Protein AF-A0A6N8HIU5-F1 (afdb_monomer)

Foldseek 3Di:
DVLVCCCPPVVDDPVVSLVVLLCQLLVCLVVVNLVVVCVVVPCVSCPDSSVLNNQQNVQLVVQCVPPNPVSNVVRSCPSNVVVVVVCVVVVVVCCVVPVDDD

Nearest PDB structures (foldseek):
  8q4h-assembly1_D  TM=3.272E-01  e=6.798E+00  Desulfitobacterium hafniense TCE1

pLDDT: mean 91.49, std 5.34, range [64.31, 97.56]

Mean predicted aligned error: 4.76 Å

Secondary structure (DSSP, 8-state):
-HHHHHHHTS---HHHHHHHHHHHHHHHHHTT-HHHHHHHHGGGGTSSTHHHHHHHHHHHHHHHHHHHHHHHHHHHHHHHHHHHHHHHHHHHHHHHHH----

Sequence (102 aa):
MIGQLMFDVLKLPPAQTLTILVISGAILDGFGLYDPLINFAGAGVTVPITSFGNALVHGAMAEADKHGLIGVVTGMFEVTSAGISAAIIFGVLGALLFKPKG

Radius of gyration: 16.29 Å; Cα contacts (8 Å, |Δi|>4): 105; chains: 1; bounding box: 39×34×42 Å

Structure (mmCIF, N/CA/C/O backbone):
data_AF-A0A6N8HIU5-F1
#
_entry.id   AF-A0A6N8HIU5-F1
#
loop_
_atom_site.group_PDB
_atom_site.id
_atom_site.type_symbol
_atom_site.label_atom_id
_atom_site.label_alt_id
_atom_site.label_comp_id
_atom_site.label_asym_id
_atom_site.label_entity_id
_atom_site.label_seq_id
_atom_site.pdbx_PDB_ins_code
_atom_site.Cartn_x
_atom_site.Cartn_y
_atom_site.Cartn_z
_atom_site.occupancy
_atom_site.B_iso_or_equiv
_atom_site.auth_seq_id
_atom_site.auth_comp_id
_atom_site.auth_asym_id
_atom_site.auth_atom_id
_atom_site.pdbx_PDB_model_num
ATOM 1 N N . MET A 1 1 ? -2.236 -2.311 -17.439 1.00 68.81 1 MET A N 1
ATOM 2 C CA . MET A 1 1 ? -2.523 -1.315 -18.497 1.00 68.81 1 MET A CA 1
ATOM 3 C C . MET A 1 1 ? -2.278 0.126 -18.038 1.00 68.81 1 MET A C 1
ATOM 5 O O . MET A 1 1 ? -1.478 0.790 -18.673 1.00 68.81 1 MET A O 1
ATOM 9 N N . ILE A 1 2 ? -2.857 0.604 -16.923 1.00 82.50 2 ILE A N 1
ATOM 10 C CA . ILE A 1 2 ? -2.660 2.000 -16.452 1.00 82.50 2 ILE A CA 1
ATOM 11 C C . ILE A 1 2 ? -1.195 2.314 -16.106 1.00 82.50 2 ILE A C 1
ATOM 13 O O . ILE A 1 2 ? -0.653 3.289 -16.611 1.00 82.50 2 ILE A O 1
ATOM 17 N N . GLY A 1 3 ? -0.522 1.468 -15.317 1.00 81.69 3 GLY A N 1
ATOM 18 C CA . GLY A 1 3 ? 0.896 1.691 -14.989 1.00 81.69 3 GLY A CA 1
ATOM 19 C C . GLY A 1 3 ? 1.797 1.731 -16.228 1.00 81.69 3 GLY A C 1
ATOM 20 O O . GLY A 1 3 ? 2.714 2.537 -16.305 1.00 81.69 3 GLY A O 1
ATOM 21 N N . GLN A 1 4 ? 1.476 0.930 -17.243 1.00 84.75 4 GLN A N 1
ATOM 22 C CA . GLN A 1 4 ? 2.196 0.934 -18.513 1.00 84.75 4 GLN A CA 1
ATOM 23 C C . GLN A 1 4 ? 1.956 2.228 -19.305 1.00 84.75 4 GLN A C 1
ATOM 25 O O . GLN A 1 4 ? 2.902 2.803 -19.823 1.00 84.75 4 GLN A O 1
ATOM 30 N N . LEU A 1 5 ? 0.733 2.769 -19.298 1.00 89.69 5 LEU A N 1
ATOM 31 C CA . LEU A 1 5 ? 0.437 4.084 -19.879 1.00 89.69 5 LEU A CA 1
ATOM 32 C C . LEU A 1 5 ? 1.254 5.209 -19.216 1.00 89.69 5 LEU A C 1
ATOM 34 O O . LEU A 1 5 ? 1.725 6.124 -19.890 1.00 89.69 5 LEU A O 1
ATOM 38 N N . MET A 1 6 ? 1.442 5.139 -17.897 1.00 89.00 6 MET A N 1
ATOM 39 C CA . MET A 1 6 ? 2.239 6.116 -17.148 1.00 89.00 6 MET A CA 1
ATOM 40 C C . MET A 1 6 ? 3.722 6.079 -17.542 1.00 89.00 6 MET A C 1
ATOM 42 O O . MET A 1 6 ? 4.371 7.124 -17.580 1.00 89.00 6 MET A O 1
ATOM 46 N N . PHE A 1 7 ? 4.243 4.902 -17.887 1.00 88.62 7 PHE A N 1
ATOM 47 C CA . PHE A 1 7 ? 5.602 4.751 -18.405 1.00 88.62 7 PHE A CA 1
ATOM 48 C C . PHE A 1 7 ? 5.722 5.181 -19.867 1.00 88.62 7 PHE A C 1
ATOM 50 O O . PHE A 1 7 ? 6.616 5.951 -20.207 1.00 88.62 7 PHE A O 1
ATOM 57 N N . ASP A 1 8 ? 4.801 4.736 -20.716 1.00 88.44 8 ASP A N 1
ATOM 58 C CA . ASP A 1 8 ? 4.943 4.868 -22.166 1.00 88.44 8 ASP A CA 1
ATOM 59 C C . ASP A 1 8 ? 4.525 6.258 -22.672 1.00 88.44 8 ASP A C 1
ATOM 61 O O . ASP A 1 8 ? 5.164 6.821 -23.561 1.00 88.44 8 ASP A O 1
ATOM 65 N N . VAL A 1 9 ? 3.471 6.842 -22.090 1.00 91.19 9 VAL A N 1
ATOM 66 C CA . VAL A 1 9 ? 2.921 8.140 -22.516 1.00 91.19 9 VAL A CA 1
ATOM 67 C C . VAL A 1 9 ? 3.424 9.264 -21.626 1.00 91.19 9 VAL A C 1
ATOM 69 O O . VAL A 1 9 ? 3.971 10.249 -22.119 1.00 91.19 9 VAL A O 1
ATOM 72 N N . LEU A 1 10 ? 3.253 9.119 -20.309 1.00 89.44 10 LEU A N 1
ATOM 73 C CA . LEU A 1 10 ? 3.615 10.172 -19.356 1.00 89.44 10 LEU A CA 1
ATOM 74 C C . LEU A 1 10 ? 5.115 10.182 -19.025 1.00 89.44 10 LEU A C 1
ATOM 76 O O . LEU A 1 10 ? 5.589 11.148 -18.432 1.00 89.44 10 LEU A O 1
ATOM 80 N N . LYS A 1 11 ? 5.861 9.136 -19.419 1.00 92.00 11 LYS A N 1
ATOM 81 C CA . LYS A 1 11 ? 7.304 8.977 -19.167 1.00 92.00 11 LYS A CA 1
ATOM 82 C C . LYS A 1 11 ? 7.676 9.176 -17.697 1.00 92.00 11 LYS A C 1
ATOM 84 O O . LYS A 1 11 ? 8.739 9.708 -17.379 1.00 92.00 11 LYS A O 1
ATOM 89 N N . LEU A 1 12 ? 6.786 8.754 -16.799 1.00 93.38 12 LEU A N 1
ATOM 90 C CA . LEU A 1 12 ? 6.997 8.886 -15.365 1.00 93.38 12 LEU A CA 1
ATOM 91 C C . LEU A 1 12 ? 8.013 7.842 -14.887 1.00 93.38 12 LEU A C 1
ATOM 93 O O . LEU A 1 12 ? 7.917 6.675 -15.267 1.00 93.38 12 LEU A O 1
ATOM 97 N N . PRO A 1 13 ? 8.979 8.210 -14.032 1.00 94.44 13 PRO A N 1
ATOM 98 C CA . PRO A 1 13 ? 9.879 7.242 -13.428 1.00 94.44 13 PRO A CA 1
ATOM 99 C C . PRO A 1 13 ? 9.108 6.263 -12.519 1.00 94.44 13 PRO A C 1
ATOM 101 O O . PRO A 1 13 ? 8.095 6.647 -11.924 1.00 94.44 13 PRO A O 1
ATOM 104 N N . PRO A 1 14 ? 9.608 5.023 -12.330 1.00 91.94 14 PRO A N 1
ATOM 105 C CA . PRO A 1 14 ? 8.959 3.997 -11.506 1.00 91.94 14 PRO A CA 1
ATOM 106 C C . PRO A 1 14 ? 8.518 4.481 -10.129 1.00 91.94 14 PRO A C 1
ATOM 108 O O . PRO A 1 14 ? 7.384 4.226 -9.733 1.00 91.94 14 PRO A O 1
ATOM 111 N N . ALA A 1 15 ? 9.367 5.243 -9.435 1.00 93.56 15 ALA A N 1
ATOM 112 C CA . ALA A 1 15 ? 9.038 5.782 -8.120 1.00 93.56 15 ALA A CA 1
ATOM 113 C C . ALA A 1 15 ? 7.758 6.637 -8.144 1.00 93.56 15 ALA A C 1
ATOM 115 O O . ALA A 1 15 ? 6.859 6.410 -7.341 1.00 93.56 15 ALA A O 1
ATOM 116 N N . GLN A 1 16 ? 7.627 7.561 -9.103 1.00 95.19 16 GLN A N 1
ATOM 117 C CA . GLN A 1 16 ? 6.450 8.430 -9.204 1.00 95.19 16 GLN A CA 1
ATOM 118 C C . GLN A 1 16 ? 5.196 7.647 -9.594 1.00 95.19 16 GLN A C 1
ATOM 120 O O . GLN A 1 16 ? 4.139 7.859 -9.003 1.00 95.19 16 GLN A O 1
ATOM 125 N N . THR A 1 17 ? 5.311 6.710 -10.538 1.00 94.31 17 THR A N 1
ATOM 126 C CA . THR A 1 17 ? 4.190 5.851 -10.940 1.00 94.31 17 THR A CA 1
ATOM 127 C C . THR A 1 17 ? 3.642 5.058 -9.757 1.00 94.31 17 THR A C 1
ATOM 129 O O . THR A 1 17 ? 2.434 5.051 -9.525 1.00 94.31 17 THR A O 1
ATOM 132 N N . LEU A 1 18 ? 4.521 4.437 -8.967 1.00 94.31 18 LEU A N 1
ATOM 133 C CA . LEU A 1 18 ? 4.124 3.680 -7.781 1.00 94.31 18 LEU A CA 1
ATOM 134 C C . LEU A 1 18 ? 3.492 4.585 -6.718 1.00 94.31 18 LEU A C 1
ATOM 136 O O . LEU A 1 18 ? 2.434 4.248 -6.193 1.00 94.31 18 LEU A O 1
ATOM 140 N N . THR A 1 19 ? 4.083 5.750 -6.443 1.00 95.62 19 THR A N 1
ATOM 141 C CA . THR A 1 19 ? 3.531 6.716 -5.484 1.00 95.62 19 THR A CA 1
ATOM 142 C C . THR A 1 19 ? 2.129 7.174 -5.877 1.00 95.62 19 THR A C 1
ATOM 144 O O . THR A 1 19 ? 1.238 7.176 -5.034 1.00 95.62 19 THR A O 1
ATOM 147 N N . ILE A 1 20 ? 1.899 7.506 -7.150 1.00 95.88 20 ILE A N 1
ATOM 148 C CA . ILE A 1 20 ? 0.573 7.911 -7.639 1.00 95.88 20 ILE A CA 1
ATOM 149 C C . ILE A 1 20 ? -0.441 6.785 -7.441 1.00 95.88 20 ILE A C 1
ATOM 151 O O . ILE A 1 20 ? -1.552 7.049 -6.990 1.00 95.88 20 ILE A O 1
ATOM 155 N N . LEU A 1 21 ? -0.074 5.536 -7.738 1.00 94.94 21 LEU A N 1
ATOM 156 C CA . LEU A 1 21 ? -0.966 4.392 -7.546 1.00 94.94 21 LEU A CA 1
ATOM 157 C C . LEU A 1 21 ? -1.313 4.197 -6.064 1.00 94.94 21 LEU A C 1
ATOM 159 O O . LEU A 1 21 ? -2.486 4.060 -5.731 1.00 94.94 21 LEU A O 1
ATOM 163 N N . VAL A 1 22 ? -0.332 4.258 -5.163 1.00 95.81 22 VAL A N 1
ATOM 164 C CA . VAL A 1 22 ? -0.577 4.148 -3.715 1.00 95.81 22 VAL A CA 1
ATOM 165 C C . VAL A 1 22 ? -1.479 5.280 -3.219 1.00 95.81 22 VAL A C 1
ATOM 167 O O . VAL A 1 22 ? -2.483 5.018 -2.564 1.00 95.81 22 VAL A O 1
ATOM 170 N N . ILE A 1 23 ? -1.177 6.532 -3.576 1.00 96.88 23 ILE A N 1
ATOM 171 C CA . ILE A 1 23 ? -1.988 7.692 -3.179 1.00 96.88 23 ILE A CA 1
ATOM 172 C C . ILE A 1 23 ? -3.412 7.572 -3.728 1.00 96.88 23 ILE A C 1
ATOM 174 O O . ILE A 1 23 ? -4.369 7.837 -3.009 1.00 96.88 23 ILE A O 1
ATOM 178 N N . SER A 1 24 ? -3.569 7.130 -4.976 1.00 96.25 24 SER A N 1
ATOM 179 C CA . SER A 1 24 ? -4.890 6.935 -5.582 1.00 96.25 24 SER A CA 1
ATOM 180 C C . SER A 1 24 ? -5.710 5.902 -4.808 1.00 96.25 24 SER A C 1
ATOM 182 O O . SER A 1 24 ? -6.886 6.130 -4.551 1.00 96.25 24 SER A O 1
ATOM 184 N N . GLY A 1 25 ? -5.090 4.795 -4.387 1.00 95.88 25 GLY A N 1
ATOM 185 C CA . GLY A 1 25 ? -5.734 3.792 -3.537 1.00 95.88 25 GLY A CA 1
ATOM 186 C C . GLY A 1 25 ? -6.167 4.342 -2.178 1.00 95.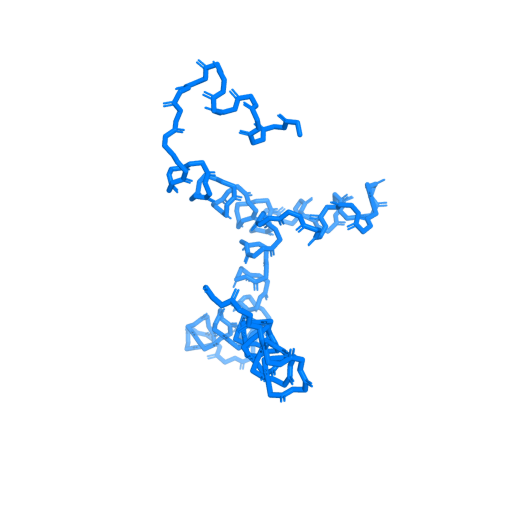88 25 GLY A C 1
ATOM 187 O O . GLY A 1 25 ? -7.303 4.120 -1.772 1.00 95.88 25 GLY A O 1
ATOM 188 N N . ALA A 1 26 ? -5.296 5.112 -1.522 1.00 96.69 26 ALA A N 1
ATOM 189 C CA . ALA A 1 26 ? -5.591 5.759 -0.243 1.00 96.69 26 ALA A CA 1
ATOM 190 C C . ALA A 1 26 ? -6.746 6.768 -0.354 1.00 96.69 26 ALA A C 1
ATOM 192 O O . ALA A 1 26 ? -7.639 6.790 0.486 1.00 96.69 26 ALA A O 1
ATOM 193 N N . ILE A 1 27 ? -6.765 7.576 -1.417 1.00 97.56 27 ILE A N 1
ATOM 194 C CA . ILE A 1 27 ? -7.851 8.527 -1.680 1.00 97.56 27 ILE A CA 1
ATOM 195 C C . ILE A 1 27 ? -9.171 7.784 -1.904 1.00 97.56 27 ILE A C 1
ATOM 197 O O . ILE A 1 27 ? -10.178 8.131 -1.295 1.00 97.56 27 ILE A O 1
ATOM 201 N N . LEU A 1 28 ? -9.173 6.763 -2.765 1.00 96.44 28 LEU A N 1
ATOM 202 C CA . LEU A 1 28 ? -10.373 5.974 -3.044 1.00 96.44 28 LEU A CA 1
ATOM 203 C C . LEU A 1 28 ? -10.932 5.326 -1.775 1.00 96.44 28 LEU A C 1
ATOM 205 O O . LEU A 1 28 ? -12.145 5.324 -1.587 1.00 96.44 28 LEU A O 1
ATOM 209 N N . ASP A 1 29 ? -10.068 4.810 -0.906 1.00 96.19 29 ASP A N 1
ATOM 210 C CA . ASP A 1 29 ? -10.491 4.220 0.361 1.00 96.19 29 ASP A CA 1
ATOM 211 C C . ASP A 1 29 ? -11.009 5.262 1.356 1.00 96.19 29 ASP A C 1
ATOM 213 O O . ASP A 1 29 ? -12.081 5.084 1.925 1.00 96.19 29 ASP A O 1
ATOM 217 N N . GLY A 1 30 ? -10.335 6.409 1.479 1.00 94.88 30 GLY A N 1
ATOM 218 C CA . GLY A 1 30 ? -10.783 7.508 2.341 1.00 94.88 30 GLY A CA 1
ATOM 219 C C . GLY A 1 30 ? -12.158 8.073 1.961 1.00 94.88 30 GLY A C 1
ATOM 220 O O . GLY A 1 30 ? -12.864 8.598 2.819 1.00 94.88 30 GLY A O 1
ATOM 221 N N . PHE A 1 31 ? -12.568 7.935 0.695 1.00 96.62 31 PHE A N 1
ATOM 222 C CA . PHE A 1 31 ? -13.919 8.269 0.225 1.00 96.62 31 PHE A CA 1
ATOM 223 C C . PHE A 1 31 ? -14.907 7.088 0.258 1.00 96.62 31 PHE A C 1
ATOM 225 O O . PHE A 1 31 ? -16.046 7.242 -0.181 1.00 96.62 31 PHE A O 1
ATOM 232 N N . GLY A 1 32 ? -14.500 5.9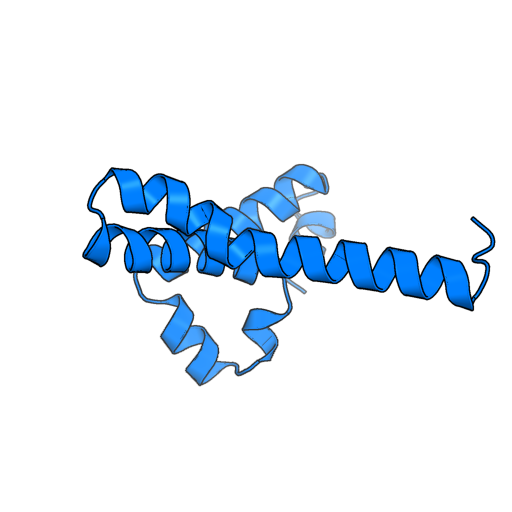07 0.732 1.00 94.31 32 GLY A N 1
ATOM 233 C CA . GLY A 1 32 ? -15.328 4.696 0.742 1.00 94.31 32 GLY A CA 1
ATOM 234 C C . GLY A 1 32 ? -15.627 4.134 -0.654 1.00 94.31 32 GLY A C 1
ATOM 235 O O . GLY A 1 32 ? -16.588 3.391 -0.836 1.00 94.31 32 GLY A O 1
ATOM 236 N N . LEU A 1 33 ? -14.834 4.505 -1.664 1.00 95.50 33 LEU A N 1
ATOM 237 C CA . LEU A 1 33 ? -15.002 4.081 -3.059 1.00 95.50 33 LEU A CA 1
ATOM 238 C C . LEU A 1 33 ? -14.219 2.808 -3.388 1.00 95.50 33 LEU A C 1
ATOM 240 O O . LEU A 1 33 ? -14.500 2.166 -4.402 1.00 95.50 33 LEU A O 1
ATOM 244 N N . TYR A 1 34 ? -13.253 2.429 -2.548 1.00 93.31 34 TYR A N 1
ATOM 245 C CA . TYR A 1 34 ? -12.429 1.248 -2.787 1.00 93.31 34 TYR A CA 1
ATOM 246 C C . TYR A 1 34 ? -13.211 -0.063 -2.595 1.00 93.31 34 TYR A C 1
ATOM 248 O O . TYR A 1 34 ? -13.118 -0.949 -3.442 1.00 93.31 34 TYR A O 1
ATOM 256 N N . ASP A 1 35 ? -14.062 -0.174 -1.571 1.00 91.38 35 ASP A N 1
ATOM 257 C CA . ASP A 1 35 ? -14.883 -1.376 -1.349 1.00 91.38 35 ASP A CA 1
ATOM 258 C C . ASP A 1 35 ? -15.910 -1.632 -2.475 1.00 91.38 35 ASP A C 1
ATOM 260 O O . ASP A 1 35 ? -15.980 -2.757 -2.982 1.00 91.38 35 ASP A O 1
ATOM 264 N N . PRO A 1 36 ? -16.671 -0.630 -2.968 1.00 93.44 36 PRO A N 1
ATOM 265 C CA . PRO A 1 36 ? -17.482 -0.785 -4.176 1.00 93.44 36 PRO A CA 1
ATOM 266 C C . PRO A 1 36 ? -16.669 -1.212 -5.400 1.00 93.44 36 PRO A C 1
ATOM 268 O O . PRO A 1 36 ? -17.150 -1.998 -6.217 1.00 93.44 36 PRO A O 1
ATOM 271 N N . LEU A 1 37 ? -15.433 -0.720 -5.525 1.00 91.44 37 LEU A N 1
ATOM 272 C CA . LEU A 1 37 ? -14.542 -1.082 -6.622 1.00 91.44 37 LEU A CA 1
ATOM 273 C C . LEU A 1 37 ? -14.122 -2.556 -6.538 1.00 91.44 37 LEU A C 1
ATOM 275 O O . LEU A 1 37 ? -14.130 -3.241 -7.562 1.00 91.44 37 LEU A O 1
ATOM 279 N N . ILE A 1 38 ? -13.837 -3.065 -5.334 1.00 91.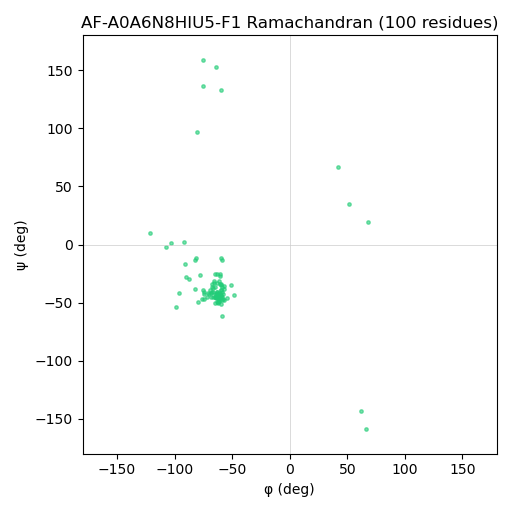88 38 ILE A N 1
ATOM 280 C CA . ILE A 1 38 ? -13.608 -4.497 -5.092 1.00 9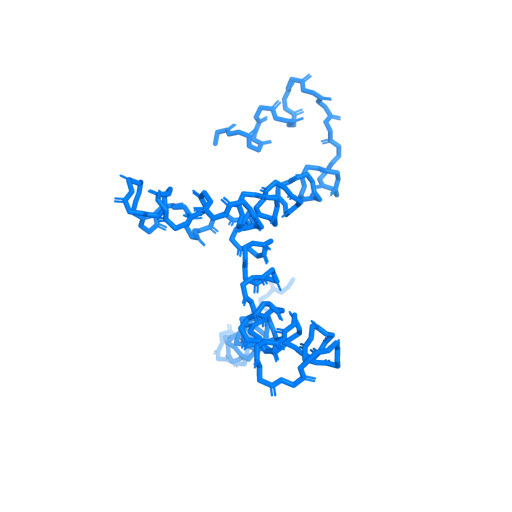1.88 38 ILE A CA 1
ATOM 281 C C . ILE A 1 38 ? -14.861 -5.304 -5.451 1.00 91.88 38 ILE A C 1
ATOM 283 O O . ILE A 1 38 ? -14.757 -6.305 -6.153 1.00 91.88 38 ILE A O 1
ATOM 287 N N . ASN A 1 39 ? -16.050 -4.869 -5.031 1.00 92.94 39 ASN A N 1
ATOM 288 C CA . ASN A 1 39 ? -17.296 -5.583 -5.334 1.00 92.94 39 ASN A CA 1
ATOM 289 C C . ASN A 1 39 ? -17.602 -5.636 -6.839 1.00 92.94 39 ASN A C 1
ATOM 291 O O . ASN A 1 39 ? -18.162 -6.617 -7.323 1.00 92.94 39 ASN A O 1
ATOM 295 N N . PHE A 1 40 ? -17.228 -4.595 -7.585 1.00 92.69 40 PHE A N 1
ATOM 296 C CA . PHE A 1 40 ? -17.457 -4.511 -9.025 1.00 92.69 40 PHE A CA 1
ATOM 297 C C . PHE A 1 40 ? -16.433 -5.305 -9.848 1.00 92.69 40 PHE A C 1
ATOM 299 O O . PHE A 1 40 ? -16.807 -6.065 -10.739 1.00 92.69 40 PHE A O 1
ATOM 306 N N . ALA A 1 41 ? -15.138 -5.121 -9.578 1.00 89.44 41 ALA A N 1
ATOM 307 C CA . ALA A 1 41 ? -14.050 -5.688 -10.382 1.00 89.44 41 ALA A CA 1
ATOM 308 C C . ALA A 1 41 ? -13.385 -6.925 -9.740 1.00 89.44 41 ALA A C 1
ATOM 310 O O . ALA A 1 41 ? -12.460 -7.513 -10.311 1.00 89.44 41 ALA A O 1
ATOM 311 N N . GLY A 1 42 ? -13.875 -7.350 -8.576 1.00 88.06 42 GLY A N 1
ATOM 312 C CA . GLY A 1 42 ? -13.417 -8.523 -7.843 1.00 88.06 42 GLY A CA 1
ATOM 313 C C . GLY A 1 42 ? -11.985 -8.396 -7.323 1.00 88.06 42 GLY A C 1
ATOM 314 O O . GLY A 1 42 ? -11.406 -7.311 -7.220 1.00 88.06 42 GLY A O 1
ATOM 315 N N . ALA A 1 43 ? -11.370 -9.551 -7.056 1.00 83.12 43 ALA A N 1
ATOM 316 C CA . ALA A 1 43 ? -9.992 -9.649 -6.567 1.00 83.12 43 ALA A CA 1
ATOM 317 C C . ALA A 1 43 ? -8.946 -9.024 -7.515 1.00 83.12 43 ALA A C 1
ATOM 319 O O . ALA A 1 43 ? -7.806 -8.812 -7.122 1.00 83.12 43 ALA A O 1
ATOM 320 N N . GLY A 1 44 ? -9.306 -8.680 -8.758 1.00 86.31 44 GLY A N 1
ATOM 321 C CA . GLY A 1 44 ? -8.402 -7.988 -9.679 1.00 86.31 44 GLY A CA 1
ATOM 322 C C . GLY A 1 44 ? -7.940 -6.617 -9.171 1.00 86.31 44 GLY A C 1
ATOM 323 O O . GLY A 1 44 ? -6.841 -6.187 -9.507 1.00 86.31 44 GLY A O 1
ATOM 324 N N . VAL A 1 45 ? -8.739 -5.950 -8.332 1.00 87.88 45 VAL A N 1
ATOM 325 C CA . VAL A 1 45 ? -8.416 -4.633 -7.750 1.00 87.88 45 VAL A CA 1
ATOM 326 C C . VAL A 1 45 ? -7.431 -4.747 -6.590 1.00 87.88 45 VAL A C 1
ATOM 328 O O . VAL A 1 45 ? -6.660 -3.821 -6.352 1.00 87.88 45 VAL A O 1
ATOM 331 N N . THR A 1 46 ? -7.394 -5.893 -5.909 1.00 86.50 46 THR A N 1
ATOM 332 C CA . THR A 1 46 ? -6.518 -6.103 -4.749 1.00 86.50 46 THR A CA 1
ATOM 333 C C . THR A 1 46 ? -5.085 -6.473 -5.147 1.00 86.50 46 THR A C 1
ATOM 335 O O . THR A 1 46 ? -4.187 -6.418 -4.310 1.00 86.50 46 THR A O 1
ATOM 338 N N . VAL A 1 47 ? -4.851 -6.835 -6.416 1.00 88.62 47 VAL A N 1
ATOM 339 C CA . VAL A 1 47 ? -3.537 -7.258 -6.940 1.00 88.62 47 VAL A CA 1
ATOM 340 C C . VAL A 1 47 ? -2.538 -6.101 -7.127 1.00 88.62 47 VAL A C 1
ATOM 342 O O . VAL A 1 47 ? -1.379 -6.266 -6.747 1.00 88.62 47 VAL A O 1
ATOM 345 N N . PRO A 1 48 ? -2.893 -4.948 -7.731 1.00 90.69 48 PRO A N 1
ATOM 346 C CA . PRO A 1 48 ? -1.939 -3.866 -7.960 1.00 90.69 48 PRO A CA 1
ATOM 347 C C . P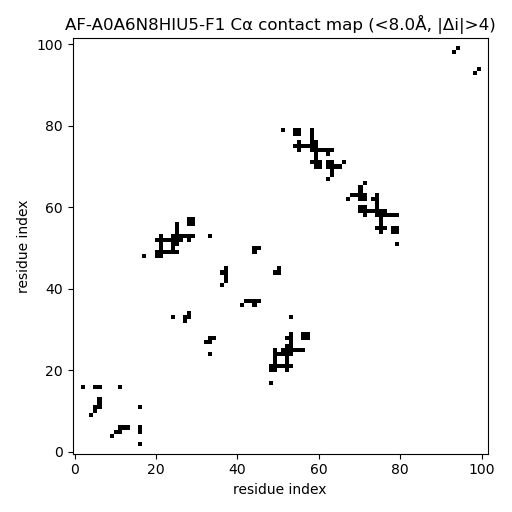RO A 1 48 ? -1.633 -3.088 -6.674 1.00 90.69 48 PRO A C 1
ATOM 349 O O . PRO A 1 48 ? -2.456 -3.027 -5.768 1.00 90.69 48 PRO A O 1
ATOM 352 N N . ILE A 1 49 ? -0.493 -2.385 -6.643 1.00 92.62 49 ILE A N 1
ATOM 353 C CA . ILE A 1 49 ? -0.010 -1.632 -5.465 1.00 92.62 49 ILE A CA 1
ATOM 354 C C . ILE A 1 49 ? -0.973 -0.538 -4.959 1.00 92.62 49 ILE A C 1
ATOM 356 O O . ILE A 1 49 ? -0.823 -0.055 -3.844 1.00 92.62 49 ILE A O 1
ATOM 360 N N . THR A 1 50 ? -1.996 -0.166 -5.733 1.00 94.62 50 THR A N 1
ATOM 361 C CA . THR A 1 50 ? -3.140 0.633 -5.257 1.00 94.62 50 THR A CA 1
ATOM 362 C C . THR A 1 50 ? -3.779 0.046 -3.995 1.00 94.62 50 THR A C 1
ATOM 364 O O . THR A 1 50 ? -4.208 0.807 -3.135 1.00 94.62 50 THR A O 1
ATOM 367 N N . SER A 1 51 ? -3.826 -1.283 -3.849 1.00 92.69 51 SER A N 1
ATOM 368 C CA . SER A 1 51 ? -4.378 -1.942 -2.654 1.00 92.69 51 SER A CA 1
ATOM 369 C C . SER A 1 51 ? -3.582 -1.659 -1.387 1.00 92.69 51 SER A C 1
ATOM 371 O O . SER A 1 51 ? -4.151 -1.623 -0.303 1.00 92.69 51 SER A O 1
ATOM 373 N N . PHE A 1 52 ? -2.291 -1.348 -1.517 1.00 94.19 52 PHE A N 1
ATOM 374 C CA . PHE A 1 52 ? -1.465 -0.907 -0.399 1.00 94.19 52 PHE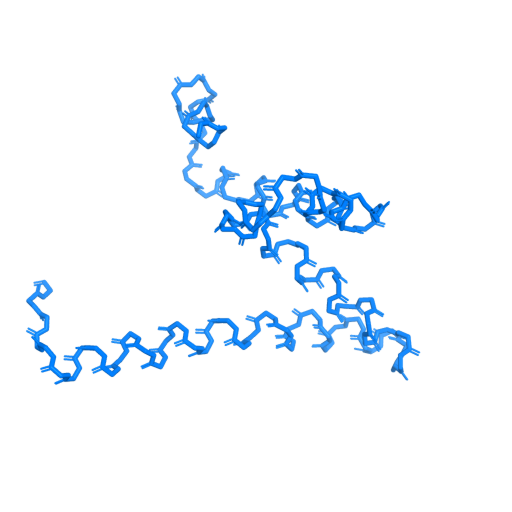 A CA 1
ATOM 375 C C . PHE A 1 52 ? -1.961 0.426 0.178 1.00 94.19 52 PHE A C 1
ATOM 377 O O . PHE A 1 52 ? -2.018 0.596 1.389 1.00 94.19 52 PHE A O 1
ATOM 384 N N . GLY A 1 53 ? -2.365 1.365 -0.686 1.00 95.25 53 GLY A N 1
ATOM 385 C CA . GLY A 1 53 ? -2.948 2.640 -0.264 1.00 95.25 53 GLY A CA 1
ATOM 386 C C . GLY A 1 53 ? -4.275 2.475 0.474 1.00 95.25 53 GLY A C 1
ATOM 387 O O . GLY A 1 53 ? -4.482 3.112 1.502 1.00 95.25 53 GLY A O 1
ATOM 388 N N . ASN A 1 54 ? -5.138 1.587 -0.025 1.00 95.25 54 ASN A N 1
ATOM 389 C CA . ASN A 1 54 ? -6.379 1.209 0.654 1.00 95.25 54 ASN A CA 1
ATOM 390 C C . ASN A 1 54 ? -6.093 0.572 2.019 1.00 95.25 54 ASN A C 1
ATOM 392 O O . ASN A 1 54 ? -6.619 1.049 3.011 1.00 95.25 54 ASN A O 1
ATOM 396 N N . ALA A 1 55 ? -5.182 -0.400 2.112 1.00 94.25 55 ALA A N 1
ATOM 397 C CA . ALA A 1 55 ? -4.834 -1.032 3.385 1.00 94.25 55 ALA A CA 1
ATOM 398 C C . ALA A 1 55 ? -4.310 -0.039 4.443 1.00 94.25 55 ALA A C 1
ATOM 400 O O . ALA A 1 55 ? -4.628 -0.186 5.623 1.00 94.25 55 ALA A O 1
ATOM 401 N N . LEU A 1 56 ? -3.543 0.983 4.034 1.00 95.31 56 LEU A N 1
ATOM 402 C CA . LEU A 1 56 ? -3.055 2.036 4.933 1.00 95.31 56 LEU A CA 1
ATOM 403 C C . LEU A 1 56 ? -4.202 2.841 5.552 1.00 95.31 56 LEU A C 1
ATOM 405 O O . LEU A 1 56 ? -4.220 3.041 6.765 1.00 95.31 56 LEU A O 1
ATOM 409 N N . VAL A 1 57 ? -5.132 3.321 4.723 1.00 95.75 57 VAL A N 1
ATOM 410 C CA . VAL A 1 57 ? -6.255 4.149 5.184 1.00 95.75 57 VAL A CA 1
ATOM 411 C C . VAL A 1 57 ? -7.251 3.299 5.960 1.00 95.75 57 VAL A C 1
ATOM 413 O O . VAL A 1 57 ? -7.613 3.665 7.073 1.00 95.75 57 VAL A O 1
ATOM 416 N N . HIS A 1 58 ? -7.592 2.122 5.449 1.00 94.62 58 HIS A N 1
ATOM 417 C CA . HIS A 1 58 ? -8.529 1.212 6.087 1.00 94.62 58 HIS A CA 1
ATOM 418 C C . HIS A 1 58 ? -8.029 0.763 7.465 1.00 94.62 58 HIS A C 1
ATOM 420 O O . HIS A 1 58 ? -8.775 0.803 8.441 1.00 94.62 58 HIS A O 1
ATOM 426 N N . GLY A 1 59 ? -6.743 0.402 7.575 1.00 94.06 59 GLY A N 1
ATOM 427 C CA . GLY A 1 59 ? -6.111 0.055 8.850 1.00 94.06 59 GLY A CA 1
ATOM 428 C C . GLY A 1 59 ? -6.060 1.233 9.823 1.00 94.06 59 GLY A C 1
ATOM 429 O O . GLY A 1 59 ? -6.380 1.074 10.999 1.00 94.06 59 GLY A O 1
ATOM 430 N N . ALA A 1 60 ? -5.721 2.430 9.335 1.00 95.12 60 ALA A N 1
ATOM 431 C CA . ALA A 1 60 ? -5.723 3.640 10.153 1.00 95.12 60 ALA A CA 1
ATOM 432 C C . ALA A 1 60 ? -7.119 3.960 10.704 1.00 95.12 60 ALA A C 1
ATOM 434 O O . ALA A 1 60 ? -7.244 4.262 11.886 1.00 95.12 60 ALA A O 1
ATOM 43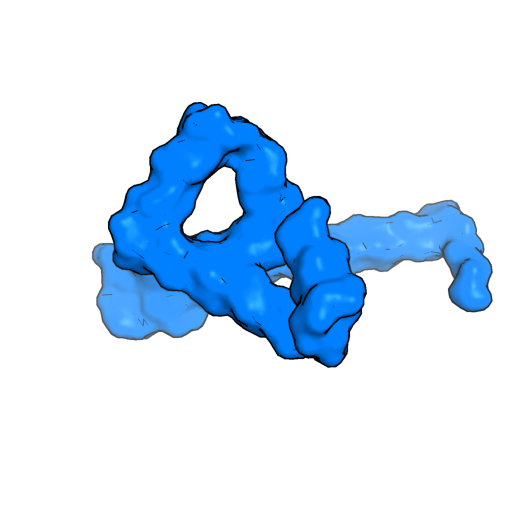5 N N . MET A 1 61 ? -8.158 3.872 9.872 1.00 94.81 61 MET A N 1
ATOM 436 C CA . MET A 1 61 ? -9.541 4.152 10.266 1.00 94.81 61 MET A CA 1
ATOM 437 C C . MET A 1 61 ? -10.075 3.101 11.245 1.00 94.81 61 MET A C 1
ATOM 439 O O . MET A 1 61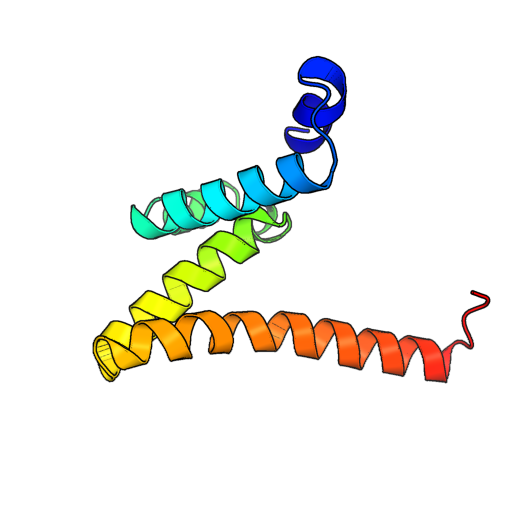 ? -10.620 3.462 12.286 1.00 94.81 61 MET A O 1
ATOM 443 N N . ALA A 1 62 ? -9.841 1.814 10.971 1.00 93.62 62 ALA A N 1
ATOM 444 C CA . ALA A 1 62 ? -10.278 0.719 11.838 1.00 93.62 62 ALA A CA 1
ATOM 445 C C . ALA A 1 62 ? -9.691 0.813 13.255 1.00 93.62 62 ALA A C 1
ATOM 447 O O . ALA A 1 62 ? -10.338 0.433 14.233 1.00 93.62 62 ALA A O 1
ATOM 448 N N . GLU A 1 63 ? -8.463 1.314 13.370 1.00 94.44 63 GLU A N 1
ATOM 449 C CA . GLU A 1 63 ? -7.790 1.462 14.653 1.00 94.44 63 GLU A CA 1
ATOM 450 C C . GLU A 1 63 ? -8.062 2.824 15.303 1.00 94.44 63 GLU A C 1
ATOM 452 O O . GLU A 1 63 ? -8.110 2.928 16.532 1.00 94.44 63 GLU A O 1
ATOM 457 N N . ALA A 1 64 ? -8.335 3.859 14.503 1.00 94.94 64 ALA A N 1
ATOM 458 C CA . ALA A 1 64 ? -8.813 5.147 14.991 1.00 94.94 64 ALA A CA 1
ATOM 459 C C . ALA A 1 64 ? -10.133 5.020 15.756 1.00 94.94 64 ALA A C 1
ATOM 461 O O . ALA A 1 64 ? -10.287 5.637 16.811 1.00 94.94 64 ALA A O 1
ATOM 462 N N . ASP A 1 65 ? -11.045 4.168 15.287 1.00 92.88 65 ASP A N 1
ATOM 463 C CA . ASP A 1 65 ? -12.322 3.914 15.960 1.00 92.88 65 ASP A CA 1
ATOM 464 C C . ASP A 1 65 ? -12.148 3.281 17.354 1.00 92.88 65 ASP A C 1
ATOM 466 O O . ASP A 1 65 ? -12.996 3.460 18.230 1.00 92.88 65 ASP A O 1
ATOM 470 N N . LYS A 1 66 ? -11.037 2.572 17.597 1.00 93.38 66 LYS A N 1
ATOM 471 C CA . LYS A 1 66 ? -10.754 1.902 18.880 1.00 93.38 66 LYS A CA 1
ATOM 472 C C . LYS A 1 66 ? -9.877 2.728 19.816 1.00 93.38 66 LYS A C 1
ATOM 474 O O . LYS A 1 66 ? -10.108 2.757 21.024 1.00 93.38 66 LYS A O 1
ATOM 479 N N . HIS A 1 67 ? -8.847 3.369 19.269 1.00 92.88 67 HIS A N 1
ATOM 480 C CA . HIS A 1 67 ? -7.764 3.999 20.031 1.00 92.88 67 HIS A CA 1
ATOM 481 C C . HIS A 1 67 ? -7.618 5.502 19.746 1.00 92.88 67 HIS A C 1
ATOM 483 O O . HIS A 1 67 ? -6.652 6.136 20.183 1.00 92.88 67 HIS A O 1
ATOM 489 N N . GLY A 1 68 ? -8.578 6.096 19.033 1.00 92.19 68 GLY A N 1
ATOM 490 C CA . GLY A 1 68 ? -8.583 7.510 18.681 1.00 92.19 68 GLY A CA 1
ATOM 491 C C . GLY A 1 68 ? -7.389 7.886 17.805 1.00 92.19 68 GLY A C 1
ATOM 492 O O . GLY A 1 68 ? -6.924 7.115 16.971 1.00 92.19 68 GLY A O 1
ATOM 493 N N . LEU A 1 69 ? -6.837 9.081 18.015 1.00 92.50 69 LEU A N 1
ATOM 494 C CA . LEU A 1 69 ? -5.757 9.608 17.173 1.00 92.50 69 LEU A CA 1
ATOM 495 C C . LEU A 1 69 ? -4.480 8.746 17.192 1.00 92.50 69 LEU A C 1
ATOM 497 O O . LEU A 1 69 ? -3.771 8.679 16.192 1.00 92.50 69 LEU A O 1
ATOM 501 N N . ILE A 1 70 ? -4.194 8.071 18.310 1.00 91.62 70 ILE A N 1
ATOM 502 C CA . ILE A 1 70 ? -3.052 7.148 18.413 1.00 91.62 70 ILE A CA 1
ATOM 503 C C . ILE A 1 70 ? -3.278 5.931 17.509 1.00 91.62 70 ILE A C 1
ATOM 505 O O . ILE A 1 70 ? -2.344 5.490 16.840 1.00 91.62 70 ILE A O 1
ATOM 509 N N . GLY A 1 71 ? -4.527 5.464 17.435 1.00 92.06 71 GLY A N 1
ATOM 510 C CA . GLY A 1 71 ? -4.948 4.371 16.565 1.00 92.06 71 GLY A CA 1
ATOM 511 C C . GLY A 1 71 ? -4.644 4.622 15.092 1.00 92.06 71 GLY A C 1
ATOM 512 O O . GLY A 1 71 ? -4.169 3.724 14.414 1.00 92.06 71 GLY A O 1
ATOM 513 N N . VAL A 1 72 ? -4.792 5.859 14.608 1.00 92.94 72 VAL A N 1
ATOM 514 C CA . VAL A 1 72 ? -4.455 6.223 13.215 1.00 92.94 72 VAL A CA 1
ATOM 515 C C . VAL A 1 72 ? -3.012 5.833 12.871 1.00 92.94 72 VAL A C 1
ATOM 517 O O . VAL A 1 72 ? -2.747 5.243 11.824 1.00 92.94 72 VAL A O 1
ATOM 520 N N . VAL A 1 73 ? -2.072 6.153 13.765 1.00 90.50 73 VAL A N 1
ATOM 521 C CA . VAL A 1 73 ? -0.639 5.922 13.542 1.00 90.50 73 VAL A CA 1
ATOM 522 C C . VAL A 1 73 ? -0.285 4.448 13.699 1.00 90.50 73 VAL A C 1
ATOM 524 O O . VAL A 1 73 ? 0.532 3.938 12.941 1.00 90.50 73 VAL A O 1
ATOM 527 N N . THR A 1 74 ? -0.870 3.741 14.663 1.00 90.12 74 THR A N 1
ATOM 528 C CA . THR A 1 74 ? -0.572 2.315 14.861 1.00 90.12 74 THR A CA 1
ATOM 529 C C . THR A 1 74 ? -1.234 1.447 13.790 1.00 90.12 74 THR A C 1
ATOM 531 O O . THR A 1 74 ? -0.577 0.586 13.204 1.00 90.12 74 THR A O 1
ATOM 534 N N . GLY A 1 75 ? -2.492 1.735 13.458 1.00 91.56 75 GLY A N 1
ATOM 535 C CA . GLY A 1 75 ? -3.304 0.975 12.511 1.00 91.56 75 GLY A CA 1
ATOM 536 C C . GLY A 1 75 ? -2.782 1.015 11.078 1.00 91.56 75 GLY A C 1
ATOM 537 O O . GLY A 1 75 ? -2.798 -0.010 10.395 1.00 91.56 75 GLY A O 1
ATOM 538 N N . MET A 1 76 ? -2.234 2.155 10.626 1.00 90.31 76 MET A N 1
ATOM 539 C CA . MET A 1 76 ? -1.650 2.239 9.278 1.00 90.31 76 MET A CA 1
ATOM 540 C C . MET A 1 76 ? -0.491 1.247 9.083 1.00 90.31 76 MET A C 1
ATOM 542 O O . MET A 1 76 ? -0.312 0.697 7.994 1.00 90.31 76 MET A O 1
ATOM 546 N N . PHE A 1 77 ? 0.294 0.982 10.131 1.00 89.06 77 PHE A N 1
ATOM 547 C CA . PHE A 1 77 ? 1.411 0.043 10.057 1.00 89.06 77 PHE A CA 1
ATOM 548 C C . PHE A 1 77 ? 0.991 -1.391 10.348 1.00 89.06 77 PHE A C 1
ATOM 550 O O . PHE A 1 77 ? 1.593 -2.297 9.787 1.00 89.06 77 PHE A O 1
ATOM 557 N N . GLU A 1 78 ? -0.031 -1.620 11.167 1.00 88.50 78 GLU A N 1
ATOM 558 C CA . GLU A 1 78 ? -0.445 -2.965 11.567 1.00 88.50 78 GLU A CA 1
ATOM 559 C C . GLU A 1 78 ? -0.834 -3.837 10.364 1.00 88.50 78 GLU A C 1
ATOM 561 O O . GLU A 1 78 ? -0.147 -4.820 10.068 1.00 88.50 78 GLU A O 1
ATOM 566 N N . VAL A 1 79 ? -1.862 -3.438 9.607 1.00 84.19 79 VAL A N 1
ATOM 567 C CA . VAL A 1 79 ? -2.370 -4.211 8.456 1.00 84.19 79 VAL A CA 1
ATOM 568 C C . VAL A 1 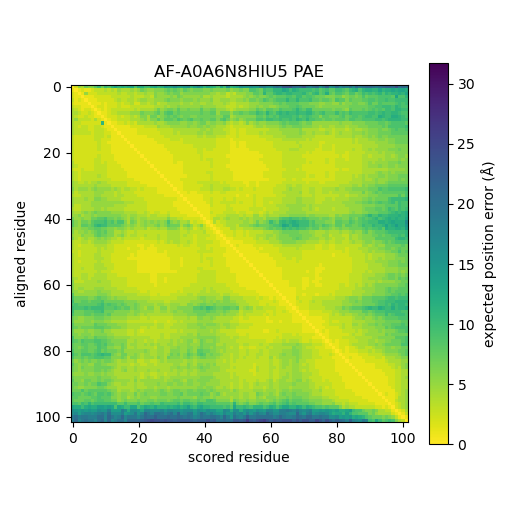79 ? -1.297 -4.346 7.373 1.00 84.19 79 VAL A C 1
ATOM 570 O O . VAL A 1 79 ? -1.052 -5.423 6.825 1.00 84.19 79 VAL A O 1
ATOM 573 N N . THR A 1 80 ? -0.599 -3.249 7.101 1.00 86.44 80 THR A N 1
ATOM 574 C CA . THR A 1 80 ? 0.429 -3.165 6.064 1.00 86.44 80 THR A CA 1
ATOM 575 C C . THR A 1 80 ? 1.668 -4.007 6.397 1.00 86.44 80 THR A C 1
ATOM 577 O O . THR A 1 80 ? 2.265 -4.631 5.513 1.00 86.44 80 THR A O 1
ATOM 580 N N . SER A 1 81 ? 2.050 -4.075 7.677 1.00 89.31 81 SER A N 1
ATOM 581 C CA . SER A 1 81 ? 3.207 -4.850 8.134 1.00 89.31 81 SER A CA 1
ATOM 582 C C . SER A 1 81 ? 3.017 -6.347 7.935 1.00 89.31 81 SER A C 1
ATOM 584 O O . SER A 1 81 ? 3.997 -7.035 7.651 1.00 89.31 81 SER A O 1
ATOM 586 N N . ALA A 1 82 ? 1.783 -6.855 8.019 1.00 87.81 82 ALA A N 1
ATOM 587 C CA . ALA A 1 82 ? 1.497 -8.271 7.823 1.00 87.81 82 ALA A CA 1
ATOM 588 C C . ALA A 1 82 ? 1.866 -8.721 6.402 1.00 87.81 82 ALA A C 1
ATOM 590 O O . ALA A 1 82 ? 2.554 -9.728 6.230 1.00 87.81 82 ALA A O 1
ATOM 591 N N . GLY A 1 83 ? 1.488 -7.937 5.385 1.00 86.69 83 GLY A N 1
ATOM 592 C CA . GLY A 1 83 ? 1.815 -8.229 3.986 1.00 86.69 83 GLY A CA 1
ATOM 593 C C . GLY A 1 83 ? 3.318 -8.178 3.706 1.00 86.69 83 GLY A C 1
ATOM 594 O O . GLY A 1 83 ? 3.872 -9.095 3.098 1.00 86.69 83 GLY A O 1
ATOM 595 N N . ILE A 1 84 ? 3.999 -7.140 4.205 1.00 91.19 84 ILE A N 1
ATOM 596 C CA . ILE A 1 84 ? 5.454 -6.986 4.044 1.00 91.19 84 ILE A CA 1
ATOM 597 C C . ILE A 1 84 ? 6.199 -8.116 4.767 1.00 91.19 84 ILE A C 1
ATOM 599 O O . ILE A 1 84 ? 7.095 -8.735 4.194 1.00 91.19 84 ILE A O 1
ATOM 603 N N . SER A 1 85 ? 5.808 -8.427 6.002 1.00 92.88 85 SER A N 1
ATOM 604 C CA . SER A 1 85 ? 6.429 -9.489 6.799 1.00 92.88 85 SER A CA 1
ATOM 605 C C . SER A 1 85 ? 6.238 -10.854 6.148 1.00 92.88 85 SER A C 1
ATOM 607 O O . SER A 1 85 ? 7.198 -11.613 6.040 1.00 92.88 85 SER A O 1
ATOM 609 N N . ALA A 1 86 ? 5.035 -11.151 5.645 1.00 92.50 86 ALA A N 1
ATOM 610 C CA . ALA A 1 86 ? 4.776 -12.374 4.895 1.00 92.50 86 ALA A CA 1
ATOM 611 C C . ALA A 1 86 ? 5.677 -12.467 3.654 1.00 92.50 86 ALA A C 1
ATOM 613 O O . ALA A 1 86 ? 6.332 -13.490 3.454 1.00 92.50 86 ALA A O 1
ATOM 614 N N . ALA A 1 87 ? 5.779 -11.396 2.859 1.00 92.31 87 ALA A N 1
ATOM 615 C CA . ALA A 1 87 ? 6.639 -11.366 1.677 1.00 92.31 87 ALA A CA 1
ATOM 616 C C . ALA A 1 87 ? 8.114 -11.639 2.022 1.00 92.31 87 ALA A C 1
ATOM 618 O O . ALA A 1 87 ? 8.771 -12.421 1.335 1.00 92.31 87 ALA A O 1
ATOM 619 N N . ILE A 1 88 ? 8.619 -11.051 3.112 1.00 95.12 88 ILE A N 1
ATOM 620 C CA . ILE A 1 88 ? 9.987 -11.283 3.592 1.00 95.12 88 ILE A CA 1
ATOM 621 C C . ILE A 1 88 ? 10.165 -12.738 4.033 1.00 95.12 88 ILE A C 1
ATOM 623 O O . ILE A 1 88 ? 11.099 -13.399 3.585 1.00 95.12 88 ILE A O 1
ATOM 627 N N . ILE A 1 89 ? 9.272 -13.256 4.880 1.00 96.38 89 ILE A N 1
ATOM 628 C CA . ILE A 1 89 ? 9.366 -14.618 5.424 1.00 96.38 89 ILE A CA 1
ATOM 629 C C . ILE A 1 89 ? 9.347 -15.648 4.295 1.00 96.38 89 ILE A C 1
ATOM 631 O O . ILE A 1 89 ? 10.238 -16.493 4.217 1.00 96.38 89 ILE A O 1
ATOM 635 N N . PHE A 1 90 ? 8.373 -15.565 3.388 1.00 95.44 90 PHE A N 1
ATOM 636 C CA . PHE A 1 90 ? 8.281 -16.497 2.267 1.00 95.44 90 PHE A CA 1
ATOM 637 C C . PHE A 1 90 ? 9.427 -16.319 1.268 1.00 95.44 90 PHE A C 1
ATOM 639 O O . PHE A 1 90 ? 9.919 -17.314 0.737 1.00 95.44 90 PHE A O 1
ATOM 646 N N . GLY A 1 91 ? 9.910 -15.090 1.062 1.00 94.69 91 GLY A N 1
ATOM 647 C CA . GLY A 1 91 ? 11.102 -14.825 0.257 1.00 94.69 91 GLY A CA 1
ATOM 648 C C . GLY A 1 91 ? 12.351 -15.502 0.826 1.00 94.69 91 GLY A C 1
ATOM 649 O O . GLY A 1 91 ? 13.076 -16.178 0.096 1.00 94.69 91 GLY A O 1
ATOM 650 N N . VAL A 1 92 ? 12.570 -15.397 2.139 1.00 94.94 92 VAL A N 1
ATOM 651 C CA . VAL A 1 92 ? 13.693 -16.045 2.835 1.00 94.94 92 VAL A CA 1
ATOM 652 C C . VAL A 1 92 ? 13.550 -17.567 2.821 1.00 94.94 92 VAL A C 1
ATOM 654 O O . VAL A 1 92 ? 14.510 -18.262 2.499 1.00 94.94 92 VAL A O 1
ATOM 657 N N . LEU A 1 93 ? 12.363 -18.104 3.111 1.00 95.75 93 LEU A N 1
ATOM 658 C CA . LEU A 1 93 ? 12.111 -19.549 3.055 1.00 95.75 93 LEU A CA 1
ATOM 659 C C . LEU A 1 93 ? 12.355 -20.107 1.649 1.00 95.75 93 LEU A C 1
ATOM 661 O O . LEU A 1 93 ? 13.030 -21.125 1.499 1.00 95.75 93 LEU A O 1
ATOM 665 N N . GLY A 1 94 ? 11.871 -19.416 0.615 1.00 95.06 94 GLY A N 1
ATOM 666 C CA . GLY A 1 94 ? 12.145 -19.765 -0.776 1.00 95.06 94 GLY A CA 1
ATOM 667 C C . GLY A 1 94 ? 13.643 -19.744 -1.087 1.00 95.06 94 GLY A C 1
ATOM 668 O O . GLY A 1 94 ? 14.160 -20.681 -1.696 1.00 95.06 94 GLY A O 1
ATOM 669 N N . ALA A 1 95 ? 14.366 -18.730 -0.606 1.00 94.31 95 ALA A N 1
ATOM 670 C CA . ALA A 1 95 ? 15.809 -18.638 -0.796 1.00 94.31 95 ALA A CA 1
ATOM 671 C C . ALA A 1 95 ? 16.572 -19.794 -0.121 1.00 94.31 95 ALA A C 1
ATOM 673 O O . ALA A 1 95 ? 17.495 -20.358 -0.712 1.00 94.31 95 ALA A O 1
ATOM 674 N N . LEU A 1 96 ? 16.163 -20.187 1.088 1.00 93.50 96 LEU A N 1
ATOM 675 C CA . LEU A 1 96 ? 16.765 -21.303 1.820 1.00 93.50 96 LEU A CA 1
ATOM 676 C C . LEU A 1 96 ? 16.522 -22.652 1.131 1.00 93.50 96 LEU A C 1
ATOM 678 O O . LEU A 1 96 ? 17.439 -23.469 1.057 1.00 93.50 96 LEU A O 1
ATOM 682 N N . LEU A 1 97 ? 15.312 -22.879 0.612 1.00 94.75 97 LEU A N 1
ATOM 683 C CA . LEU A 1 97 ? 14.939 -24.146 -0.023 1.00 94.75 97 LEU A CA 1
ATOM 684 C C . LEU A 1 97 ? 15.552 -24.319 -1.415 1.00 94.75 97 LEU A C 1
ATOM 686 O O . LEU A 1 97 ? 15.991 -25.414 -1.760 1.00 94.75 97 LEU A O 1
ATOM 690 N N . PHE A 1 98 ? 15.589 -23.253 -2.217 1.00 92.75 98 PHE A N 1
ATOM 691 C CA . PHE A 1 98 ? 15.900 -23.361 -3.645 1.00 92.75 98 PHE A CA 1
ATOM 692 C C . PHE A 1 98 ? 17.287 -22.843 -4.040 1.00 92.75 98 PHE A C 1
ATOM 694 O O . PHE A 1 98 ? 17.638 -22.964 -5.211 1.00 92.75 98 PHE A O 1
ATOM 701 N N . LYS A 1 99 ? 18.090 -22.309 -3.100 1.00 83.00 99 LYS A N 1
ATOM 702 C CA . LYS A 1 99 ? 19.423 -21.722 -3.372 1.00 83.00 99 LYS A CA 1
ATOM 703 C C . LYS A 1 99 ? 19.411 -20.857 -4.647 1.00 83.00 99 LYS A C 1
ATOM 705 O O . LYS A 1 99 ? 20.021 -21.230 -5.655 1.00 83.00 99 LYS A O 1
ATOM 710 N N . PRO A 1 100 ? 18.688 -19.726 -4.637 1.00 80.19 100 PRO A N 1
ATOM 711 C CA . PRO A 1 100 ? 18.563 -18.873 -5.805 1.00 80.19 100 PRO A CA 1
ATOM 712 C C . PRO A 1 100 ? 19.950 -18.394 -6.236 1.00 80.19 100 PRO A C 1
ATOM 714 O O . PRO A 1 100 ? 20.763 -17.966 -5.416 1.00 80.19 100 PRO A O 1
ATOM 717 N N . LYS A 1 101 ? 20.227 -18.494 -7.536 1.00 76.06 101 LYS A N 1
ATOM 718 C CA . LYS A 1 101 ? 21.406 -17.879 -8.143 1.00 76.06 101 LYS A CA 1
ATOM 719 C C . LYS A 1 101 ? 21.059 -16.407 -8.354 1.00 76.06 101 LYS A C 1
ATOM 721 O O . LYS A 1 101 ? 20.316 -16.099 -9.283 1.00 76.06 101 LYS A O 1
ATOM 726 N N . GLY A 1 102 ? 21.474 -15.571 -7.404 1.00 64.31 102 GLY A N 1
ATOM 727 C CA . GLY A 1 102 ? 21.420 -14.113 -7.536 1.00 64.31 102 GLY A CA 1
ATOM 728 C C . GLY A 1 102 ? 22.308 -13.613 -8.664 1.00 64.31 102 GLY A C 1
ATOM 729 O O . GLY A 1 102 ? 23.278 -14.332 -9.006 1.00 64.31 102 GLY A O 1
#

Solvent-accessible surface area (backbone atoms only — not comparable to full-atom values): 5348 Å² total; per-residue (Å²): 110,69,72,55,45,38,43,74,72,68,62,45,55,69,69,56,51,51,50,52,37,21,52,51,20,23,51,32,32,73,70,62,48,41,63,58,45,34,72,72,61,37,74,68,55,62,69,48,66,28,34,57,17,25,38,30,41,52,23,12,51,64,25,24,78,76,53,41,79,62,14,34,66,51,17,27,46,52,59,46,44,53,58,53,50,50,53,50,52,53,50,51,52,48,41,71,74,65,62,70,85,126